Protein AF-A0A9P3ESL1-F1 (afdb_monomer)

Radius of gyration: 18.63 Å; Cα contacts (8 Å, |Δi|>4): 150; chains: 1; bounding box: 38×43×42 Å

Solvent-accessible surface area (backbone atoms only — not comparable to full-atom values): 7510 Å² total; per-residue (Å²): 132,86,75,58,68,70,62,53,50,54,52,52,46,48,36,54,52,18,54,76,68,67,36,62,69,59,30,56,70,66,52,59,99,80,62,79,87,88,74,64,58,72,44,81,75,46,75,49,77,40,75,93,71,40,32,34,41,36,35,32,39,30,44,47,83,47,102,74,47,74,44,71,47,45,38,37,37,40,37,32,38,34,96,88,60,85,46,80,68,44,78,47,77,46,62,48,58,69,56,48,64,65,47,46,60,43,54,53,48,50,32,69,77,71,55,59,84,72,72,77,70,80,75,86,127

Organism: NCBI:txid1517512

InterPro domains:
  IPR032710 NTF2-like domain superfamily [SSF54427] (9-100)

pLDDT: mean 87.3, std 14.0, range [34.78, 97.94]

Mean predicted aligned error: 8.02 Å

Nearest PDB structures (foldseek):
  7f0o-assembly1_A  TM=5.572E-01  e=4.462E-09  Aspergillus novofumigatus
  7f0z-assembly1_A  TM=5.572E-01  e=8.210E-09  Aspergillus novofumigatus
  7f14-assembly1_B  TM=5.225E-01  e=1.928E-08  Diaporthe longicolla
  7f0y-assembly1_B  TM=4.693E-01  e=1.511E-08  Aspergillus novofumigatus
  6u9i-assembly1_A  TM=8.735E-01  e=1.531E-03  Penicillium brevicompactum

Foldseek 3Di:
DDDDPVVVLVLLLQCVVCVVVVPPVSNVVSADPPRDDDDADKDWDDKDDDVVQQKIKTWMWGWDADPLGTGTKIKIWIFHADPVSPGTPDIDIDIPVVVCVVVVVSVVVVCVVPPPPPSPPPPDD

Structure (mmCIF, N/CA/C/O backbone):
data_AF-A0A9P3ESL1-F1
#
_entry.id   AF-A0A9P3ESL1-F1
#
loop_
_atom_site.group_PDB
_atom_site.id
_atom_site.type_symbol
_atom_site.label_atom_id
_atom_site.label_alt_id
_atom_site.label_comp_id
_atom_site.label_asym_id
_atom_site.label_entity_id
_atom_site.label_seq_id
_atom_site.pdbx_PDB_ins_code
_atom_site.Cartn_x
_atom_site.Cartn_y
_atom_site.Cartn_z
_atom_site.occupancy
_atom_site.B_iso_or_equiv
_atom_site.auth_seq_id
_atom_site.auth_comp_id
_atom_site.auth_asym_id
_atom_site.auth_atom_id
_atom_site.pdbx_PDB_model_num
ATOM 1 N N . MET A 1 1 ? -0.935 21.324 -21.905 1.00 67.69 1 MET A N 1
ATOM 2 C CA . MET A 1 1 ? 0.523 21.479 -22.123 1.00 67.69 1 MET A CA 1
ATOM 3 C C . MET A 1 1 ? 1.231 21.020 -20.860 1.00 67.69 1 MET A C 1
ATOM 5 O O . MET A 1 1 ? 0.737 21.369 -19.794 1.00 67.69 1 MET A O 1
ATOM 9 N N . PRO A 1 2 ? 2.316 20.235 -20.942 1.00 82.81 2 PRO A N 1
ATOM 10 C CA . PRO A 1 2 ? 3.076 19.852 -19.754 1.00 82.81 2 PRO A CA 1
ATOM 11 C C . PRO A 1 2 ? 3.676 21.093 -19.078 1.00 82.81 2 PRO A C 1
ATOM 13 O O . PRO A 1 2 ? 4.068 22.044 -19.757 1.00 82.81 2 PRO A O 1
ATOM 16 N N . ALA A 1 3 ? 3.743 21.093 -17.745 1.00 88.94 3 ALA A N 1
ATOM 17 C CA . ALA A 1 3 ? 4.381 22.173 -16.995 1.00 88.94 3 ALA A CA 1
ATOM 18 C C . ALA A 1 3 ? 5.885 22.267 -17.338 1.00 88.94 3 ALA A C 1
ATOM 20 O O . ALA A 1 3 ? 6.493 21.247 -17.674 1.00 88.94 3 ALA A O 1
ATOM 21 N N . PRO A 1 4 ? 6.524 23.443 -17.215 1.00 95.56 4 PRO A N 1
ATOM 22 C CA . PRO A 1 4 ? 7.971 23.575 -17.359 1.00 95.56 4 PRO A CA 1
ATOM 23 C C . PRO A 1 4 ? 8.748 22.592 -16.472 1.00 95.56 4 PRO A C 1
ATOM 25 O O . PRO A 1 4 ? 8.386 22.367 -15.314 1.00 95.56 4 PRO A O 1
ATOM 28 N N . ALA A 1 5 ? 9.858 22.057 -16.989 1.00 90.50 5 ALA A N 1
ATOM 29 C CA . ALA A 1 5 ? 10.696 21.090 -16.276 1.00 90.50 5 ALA A CA 1
ATOM 30 C C . ALA A 1 5 ? 11.114 21.534 -14.852 1.00 90.50 5 ALA A C 1
ATOM 32 O O . ALA A 1 5 ? 11.051 20.701 -13.948 1.00 90.50 5 ALA A O 1
ATOM 33 N N . PRO A 1 6 ? 11.449 22.818 -14.585 1.00 91.50 6 PRO A N 1
ATOM 34 C CA . PRO A 1 6 ? 11.768 23.263 -13.225 1.00 91.50 6 PRO A CA 1
ATOM 35 C C . PRO A 1 6 ? 10.606 23.113 -12.231 1.00 91.50 6 PRO A C 1
ATOM 37 O O . PRO A 1 6 ? 10.827 22.783 -11.068 1.00 91.50 6 PRO A O 1
ATOM 40 N N . ILE A 1 7 ? 9.362 23.301 -12.683 1.00 92.44 7 ILE A N 1
ATOM 41 C CA . ILE A 1 7 ? 8.167 23.172 -11.833 1.00 92.44 7 ILE A CA 1
ATOM 42 C C . ILE A 1 7 ? 7.923 21.700 -11.477 1.00 92.44 7 ILE A C 1
ATOM 44 O O . ILE A 1 7 ? 7.636 21.373 -10.320 1.00 92.44 7 ILE A O 1
ATOM 48 N N . GLN A 1 8 ? 8.089 20.801 -12.452 1.00 88.50 8 GLN A N 1
ATOM 49 C CA . GLN A 1 8 ? 7.991 19.357 -12.223 1.00 88.50 8 GLN A CA 1
ATOM 50 C C . GLN A 1 8 ? 9.093 18.873 -11.268 1.00 88.50 8 GLN A C 1
ATOM 52 O O . GLN A 1 8 ? 8.802 18.162 -10.308 1.00 88.50 8 GLN A O 1
ATOM 57 N N . ALA A 1 9 ? 10.338 19.327 -11.463 1.00 87.31 9 ALA A N 1
ATOM 58 C CA . ALA A 1 9 ? 11.471 18.988 -10.601 1.00 87.31 9 ALA A CA 1
ATOM 59 C C . ALA A 1 9 ? 11.262 19.440 -9.147 1.00 87.31 9 ALA A C 1
ATOM 61 O O . ALA A 1 9 ? 11.506 18.668 -8.221 1.00 87.31 9 ALA A O 1
ATOM 62 N N . ALA A 1 10 ? 10.749 20.657 -8.938 1.00 90.94 10 ALA A N 1
ATOM 63 C CA . ALA A 1 10 ? 10.440 21.157 -7.601 1.00 90.94 10 ALA A CA 1
ATOM 64 C C . ALA A 1 10 ? 9.357 20.314 -6.903 1.00 90.94 10 ALA A C 1
ATOM 66 O O . ALA A 1 10 ? 9.451 20.043 -5.706 1.00 90.94 10 ALA A O 1
ATOM 67 N N . THR A 1 11 ? 8.338 19.873 -7.646 1.00 93.25 11 THR A N 1
ATOM 68 C CA . THR A 1 11 ? 7.267 19.013 -7.116 1.00 93.25 11 THR A CA 1
ATOM 69 C C . THR A 1 11 ? 7.788 17.619 -6.772 1.00 93.25 11 THR A C 1
ATOM 71 O O . THR A 1 11 ? 7.556 17.142 -5.662 1.00 93.25 11 THR A O 1
ATOM 74 N N . LEU A 1 12 ? 8.592 17.021 -7.657 1.00 92.00 12 LEU A N 1
ATOM 75 C CA . LEU A 1 12 ? 9.272 15.748 -7.410 1.00 92.00 12 LEU A CA 1
ATOM 76 C C . LEU A 1 12 ? 10.164 15.811 -6.161 1.00 92.00 12 LEU A C 1
ATOM 78 O O . LEU A 1 12 ? 10.169 14.889 -5.348 1.00 92.00 12 LEU A O 1
ATOM 82 N N . GLN A 1 13 ? 10.897 16.909 -5.969 1.00 89.88 13 GLN A N 1
ATOM 83 C CA . GLN A 1 13 ? 11.751 17.074 -4.797 1.00 89.88 13 GLN A CA 1
ATOM 84 C C . GLN A 1 13 ? 10.937 17.153 -3.498 1.00 89.88 13 GLN A C 1
ATOM 86 O O . GLN A 1 13 ? 11.310 16.503 -2.520 1.00 89.88 13 GLN A O 1
ATOM 91 N N . ARG A 1 14 ? 9.817 17.894 -3.479 1.00 93.69 14 ARG A N 1
ATOM 92 C CA . ARG A 1 14 ? 8.911 17.928 -2.315 1.00 93.69 14 ARG A CA 1
ATOM 93 C C . ARG A 1 14 ? 8.353 16.542 -2.002 1.00 93.69 14 ARG A C 1
ATOM 95 O O . ARG A 1 14 ? 8.410 16.133 -0.846 1.00 93.69 14 ARG A O 1
ATOM 102 N N . PHE A 1 15 ? 7.919 15.804 -3.026 1.00 93.00 15 PHE A N 1
ATOM 103 C CA . PHE A 1 15 ? 7.432 14.429 -2.881 1.00 93.00 15 PHE A CA 1
ATOM 104 C C . PHE A 1 15 ? 8.495 13.533 -2.229 1.00 93.00 15 PHE A C 1
ATOM 106 O O . PHE A 1 15 ? 8.231 12.907 -1.205 1.00 93.00 15 PHE A O 1
ATOM 113 N N . ILE A 1 16 ? 9.722 13.515 -2.769 1.00 88.00 16 ILE A N 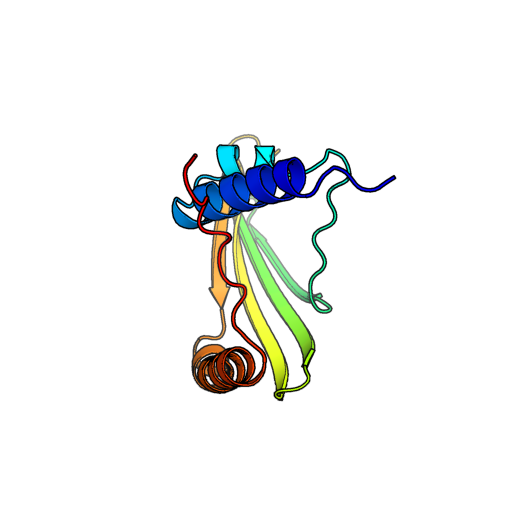1
ATOM 114 C CA . ILE A 1 16 ? 10.813 12.664 -2.262 1.00 88.00 16 ILE A CA 1
ATOM 115 C C . ILE A 1 16 ? 11.185 13.041 -0.823 1.00 88.00 16 ILE A C 1
ATOM 117 O O . ILE A 1 16 ? 11.448 12.159 -0.007 1.00 88.00 16 ILE A O 1
ATOM 121 N N . LEU A 1 17 ? 11.233 14.337 -0.496 1.00 88.38 17 LEU A N 1
ATOM 122 C CA . LEU A 1 17 ? 11.573 14.799 0.852 1.00 88.38 17 LEU A CA 1
ATOM 123 C C . LEU A 1 17 ? 10.496 14.427 1.873 1.00 88.38 17 LEU A C 1
ATOM 125 O O . LEU A 1 17 ? 10.839 13.928 2.944 1.00 88.38 17 LEU A O 1
ATOM 129 N N . ALA A 1 18 ? 9.221 14.632 1.542 1.00 88.00 18 ALA A N 1
ATOM 130 C CA . ALA A 1 18 ? 8.110 14.245 2.405 1.00 88.00 18 ALA A CA 1
ATOM 131 C C . ALA A 1 18 ? 8.087 12.728 2.638 1.00 88.00 18 ALA A C 1
ATOM 133 O O . ALA A 1 18 ? 7.963 12.273 3.778 1.00 88.00 18 ALA A O 1
ATOM 134 N N . TRP A 1 19 ? 8.318 11.953 1.573 1.00 88.31 19 TRP A N 1
ATOM 135 C CA . TRP A 1 19 ? 8.367 10.496 1.638 1.00 88.31 19 TRP A CA 1
ATOM 136 C C . TRP A 1 19 ? 9.537 9.990 2.492 1.00 88.31 19 TRP A C 1
ATOM 138 O O . TRP A 1 19 ? 9.338 9.157 3.370 1.00 88.31 19 TRP A O 1
ATOM 148 N N . LYS A 1 20 ? 10.743 10.558 2.335 1.00 82.62 20 LYS A N 1
ATOM 149 C CA . LYS A 1 20 ? 11.913 10.218 3.170 1.00 82.62 20 LYS A CA 1
ATOM 150 C C . LYS A 1 20 ? 11.697 10.494 4.659 1.00 82.62 20 LYS A C 1
ATOM 152 O O . LYS A 1 20 ? 12.256 9.782 5.488 1.00 82.62 20 LYS A O 1
ATOM 157 N N . LYS A 1 21 ? 10.923 11.527 4.999 1.00 89.94 21 LYS A N 1
ATOM 158 C CA . LYS A 1 21 ? 10.567 11.859 6.387 1.00 89.94 21 LYS A CA 1
ATOM 159 C C . LYS A 1 21 ? 9.418 11.008 6.935 1.00 89.94 21 LYS A C 1
ATOM 161 O O . LYS A 1 21 ? 9.118 11.136 8.117 1.00 89.94 21 LYS A O 1
ATOM 166 N N . TRP A 1 22 ? 8.746 10.218 6.091 1.00 84.06 22 TRP A N 1
ATOM 167 C CA . TRP A 1 22 ? 7.459 9.594 6.411 1.00 84.06 22 TRP A CA 1
ATOM 168 C C . TRP A 1 22 ? 6.406 10.604 6.912 1.00 84.06 22 TRP A C 1
ATOM 170 O O . TRP A 1 22 ? 5.558 10.283 7.742 1.00 84.06 22 TRP A O 1
ATOM 180 N N . ASN A 1 23 ? 6.438 11.844 6.406 1.00 90.44 23 ASN A N 1
ATOM 181 C CA . ASN A 1 23 ? 5.448 12.862 6.761 1.00 90.44 23 ASN A CA 1
ATOM 182 C C . ASN A 1 23 ? 4.239 12.759 5.822 1.00 90.44 23 ASN A C 1
ATOM 184 O O . ASN A 1 23 ? 4.272 13.266 4.700 1.00 90.44 23 ASN A O 1
ATOM 188 N N . ALA A 1 24 ? 3.171 12.113 6.295 1.00 87.50 24 ALA A N 1
ATOM 189 C CA . ALA A 1 24 ? 1.960 11.884 5.510 1.00 87.50 24 ALA A CA 1
ATOM 190 C C . ALA A 1 24 ? 1.321 13.186 4.995 1.00 87.50 24 ALA A C 1
ATOM 192 O O . ALA A 1 24 ? 0.953 13.253 3.828 1.00 87.50 24 ALA A O 1
ATOM 193 N N . GLN A 1 25 ? 1.239 14.237 5.818 1.00 90.31 25 GLN A N 1
ATOM 194 C CA . GLN A 1 25 ? 0.596 15.497 5.426 1.00 90.31 25 GLN A CA 1
ATOM 195 C C . GLN A 1 25 ? 1.381 16.220 4.324 1.00 90.31 25 GLN A C 1
ATOM 197 O O . GLN A 1 25 ? 0.797 16.666 3.337 1.00 90.31 25 GLN A O 1
ATOM 202 N N . GLU A 1 26 ? 2.708 16.314 4.469 1.00 91.31 26 GLU A N 1
ATOM 203 C CA . GLU A 1 26 ? 3.574 16.888 3.429 1.00 91.31 26 GLU A CA 1
ATOM 204 C C . GLU A 1 26 ? 3.499 16.059 2.141 1.00 91.31 26 GLU A C 1
ATOM 206 O O . GLU A 1 26 ? 3.492 16.623 1.049 1.00 91.31 26 GLU A O 1
ATOM 211 N N . TRP A 1 27 ? 3.407 14.732 2.250 1.00 91.19 27 TRP A N 1
ATOM 212 C CA . TRP A 1 27 ? 3.381 13.842 1.093 1.00 91.19 27 TRP A CA 1
ATOM 213 C C . TRP A 1 27 ? 2.058 13.941 0.329 1.00 91.19 27 TRP A C 1
ATOM 215 O O . TRP A 1 27 ? 2.074 14.217 -0.870 1.00 91.19 27 TRP A O 1
ATOM 225 N N . ILE A 1 28 ? 0.925 13.850 1.031 1.00 92.31 28 ILE A N 1
ATOM 226 C CA . ILE A 1 28 ? -0.421 14.009 0.459 1.00 92.31 28 ILE A CA 1
ATOM 227 C C . ILE A 1 28 ? -0.582 15.392 -0.186 1.00 92.31 28 ILE A C 1
ATOM 229 O O . ILE A 1 28 ? -1.213 15.504 -1.228 1.00 92.31 28 ILE A O 1
ATOM 233 N N . SER A 1 29 ? 0.059 16.441 0.346 1.00 93.94 29 SER A N 1
ATOM 234 C CA . SER A 1 29 ? 0.017 17.779 -0.272 1.00 93.94 29 SER A CA 1
ATOM 235 C C . SER A 1 29 ? 0.659 17.864 -1.666 1.00 93.94 29 SER A C 1
ATOM 237 O O . SER A 1 29 ? 0.510 18.873 -2.355 1.00 93.94 29 SER A O 1
ATOM 239 N N . THR A 1 30 ? 1.409 16.837 -2.082 1.00 93.25 30 THR A N 1
ATOM 240 C CA . THR A 1 30 ? 1.990 16.755 -3.431 1.00 93.25 30 THR A CA 1
ATOM 241 C C . THR A 1 30 ? 1.077 16.069 -4.441 1.00 93.25 30 THR A C 1
ATOM 243 O O . THR A 1 30 ? 1.402 16.054 -5.629 1.00 93.25 30 THR A O 1
ATOM 246 N N . PHE A 1 31 ? -0.041 15.506 -3.982 1.00 94.81 31 PHE A N 1
ATOM 247 C CA . PHE A 1 31 ? -1.016 14.821 -4.818 1.00 94.81 31 PHE A CA 1
ATOM 248 C C . PHE A 1 31 ? -2.035 15.824 -5.349 1.00 94.81 31 PHE A C 1
ATOM 250 O O . PHE A 1 31 ? -2.347 16.818 -4.694 1.00 94.81 31 PHE A O 1
ATOM 257 N N . SER A 1 32 ? -2.525 15.578 -6.559 1.00 93.94 32 SER A N 1
ATOM 258 C CA . SER A 1 32 ? -3.692 16.283 -7.071 1.00 93.94 32 SER A CA 1
ATOM 259 C C . SER A 1 32 ? -4.966 15.756 -6.408 1.00 93.94 32 SER A C 1
ATOM 261 O O . SER A 1 32 ? -4.977 14.665 -5.835 1.00 93.94 32 SER A O 1
ATOM 263 N N . ASP A 1 33 ? -6.055 16.519 -6.512 1.00 92.50 33 ASP A N 1
ATOM 264 C CA . ASP A 1 33 ? -7.366 16.098 -6.001 1.00 92.50 33 ASP A CA 1
ATOM 265 C C . ASP A 1 33 ? -7.883 14.821 -6.696 1.00 92.50 33 ASP A C 1
ATOM 267 O O . ASP A 1 33 ? -8.659 14.065 -6.118 1.00 92.50 33 ASP A O 1
ATOM 271 N N . ASP A 1 34 ? -7.429 14.568 -7.927 1.00 93.12 34 ASP A N 1
ATOM 272 C CA . ASP A 1 34 ? -7.729 13.403 -8.766 1.00 93.12 34 ASP A CA 1
ATOM 273 C C . ASP A 1 34 ? -6.571 12.390 -8.825 1.00 93.12 34 ASP A C 1
ATOM 275 O O . ASP A 1 34 ? -6.448 11.629 -9.782 1.00 93.12 34 ASP A O 1
ATOM 279 N N . PHE A 1 35 ? -5.686 12.395 -7.825 1.00 92.81 35 PHE A N 1
ATOM 280 C CA . PHE A 1 35 ? -4.532 11.504 -7.793 1.00 92.81 35 PHE A CA 1
ATOM 281 C C . PHE A 1 35 ? -4.929 10.025 -7.888 1.00 92.81 35 PHE A C 1
ATOM 283 O O . PHE A 1 35 ? -5.713 9.510 -7.089 1.00 92.81 35 PHE A O 1
ATOM 290 N N . GLU A 1 36 ? -4.294 9.319 -8.821 1.00 90.50 36 GLU A N 1
ATOM 291 C CA . GLU A 1 36 ? -4.426 7.876 -8.984 1.00 90.50 36 GLU A CA 1
ATOM 292 C C . GLU A 1 36 ? -3.153 7.166 -8.514 1.00 90.50 36 GLU A C 1
ATOM 294 O O . GLU A 1 36 ? -2.065 7.345 -9.070 1.00 90.50 36 GLU A O 1
ATOM 299 N N . GLN A 1 37 ? -3.291 6.298 -7.510 1.00 85.88 37 GLN A N 1
ATOM 300 C CA . GLN A 1 37 ? -2.245 5.346 -7.155 1.00 85.88 37 GLN A CA 1
ATOM 301 C C . GLN A 1 37 ? -2.458 4.042 -7.922 1.00 85.88 37 GLN A C 1
ATOM 303 O O . GLN A 1 37 ? -3.357 3.261 -7.612 1.00 85.88 37 GLN A O 1
ATOM 308 N N . VAL A 1 38 ? -1.591 3.771 -8.894 1.00 83.31 38 VAL A N 1
ATOM 309 C CA . VAL A 1 38 ? -1.614 2.508 -9.639 1.00 83.31 38 VAL A CA 1
ATOM 310 C C . VAL A 1 38 ? -0.781 1.462 -8.902 1.00 83.31 38 VAL A C 1
ATOM 312 O O . VAL A 1 38 ? 0.413 1.651 -8.667 1.00 83.31 38 VAL A O 1
ATOM 315 N N . THR A 1 39 ? -1.409 0.342 -8.549 1.00 83.94 39 THR A N 1
ATOM 316 C CA . THR A 1 39 ? -0.763 -0.821 -7.927 1.00 83.94 39 THR A CA 1
ATOM 317 C C . THR A 1 39 ? -0.941 -2.065 -8.796 1.00 83.94 39 THR A C 1
ATOM 319 O O . THR A 1 39 ? -1.773 -2.099 -9.704 1.00 83.94 39 THR A O 1
ATOM 322 N N . LEU A 1 40 ? -0.133 -3.100 -8.549 1.00 87.94 40 LEU A N 1
ATOM 323 C CA . LEU A 1 40 ? -0.349 -4.401 -9.182 1.00 87.94 40 LEU A CA 1
ATOM 324 C C . LEU A 1 40 ? -1.648 -5.038 -8.659 1.00 87.94 40 LEU A C 1
ATOM 326 O O . LEU A 1 40 ? -1.960 -4.854 -7.477 1.00 87.94 40 LEU A O 1
ATOM 330 N N . PRO A 1 41 ? -2.378 -5.808 -9.495 1.00 92.00 41 PRO A N 1
ATOM 331 C CA . PRO A 1 41 ? -3.666 -6.402 -9.146 1.00 92.00 41 PRO A CA 1
ATOM 332 C C . PRO A 1 41 ? -3.712 -6.982 -7.730 1.00 92.00 41 PRO A C 1
ATOM 334 O O . PRO A 1 41 ? -2.977 -7.917 -7.407 1.00 92.00 41 PRO A O 1
ATOM 337 N N . LEU A 1 42 ? -4.588 -6.425 -6.893 1.00 91.00 42 LEU A N 1
ATOM 338 C CA . LEU A 1 42 ? -4.793 -6.830 -5.506 1.00 91.00 42 LEU A CA 1
ATOM 339 C C . LEU A 1 42 ? -6.048 -7.700 -5.395 1.00 91.00 42 LEU A C 1
ATOM 341 O O . LEU A 1 42 ? -7.116 -7.342 -5.884 1.00 91.00 42 LEU A O 1
ATOM 345 N N . THR A 1 43 ? -5.931 -8.836 -4.717 1.00 93.88 43 THR A N 1
ATOM 346 C CA . THR A 1 43 ? -7.054 -9.711 -4.371 1.00 93.88 43 THR A CA 1
ATOM 347 C C . THR A 1 43 ? -7.198 -9.774 -2.857 1.00 93.88 43 THR A C 1
ATOM 349 O O . THR A 1 43 ? -6.316 -10.298 -2.175 1.00 93.88 43 THR A O 1
ATOM 352 N N . ILE A 1 44 ? -8.326 -9.292 -2.330 1.00 95.00 44 ILE A N 1
ATOM 353 C CA . ILE A 1 44 ? -8.692 -9.495 -0.924 1.00 95.00 44 ILE A CA 1
ATOM 354 C C . ILE A 1 44 ? -9.161 -10.939 -0.752 1.00 95.00 44 ILE A C 1
ATOM 356 O O . ILE A 1 44 ? -10.043 -11.406 -1.472 1.00 95.00 44 ILE A O 1
ATOM 360 N N . ARG A 1 45 ? -8.549 -11.662 0.183 1.00 94.88 45 ARG A N 1
ATOM 361 C CA . ARG A 1 45 ? -8.829 -13.079 0.439 1.00 94.88 45 ARG A CA 1
ATOM 362 C C . ARG A 1 45 ? -9.735 -13.258 1.645 1.00 94.88 45 ARG A C 1
ATOM 364 O O . ARG A 1 45 ? -10.751 -13.939 1.544 1.00 94.88 45 ARG A O 1
ATOM 371 N N . HIS A 1 46 ? -9.378 -12.632 2.763 1.00 94.94 46 HIS A N 1
ATOM 372 C CA . HIS A 1 46 ? -10.147 -12.708 4.001 1.00 94.94 46 HIS A CA 1
ATOM 373 C C . HIS A 1 46 ? -10.228 -11.343 4.672 1.00 94.94 46 HIS A C 1
ATOM 375 O O . HIS A 1 46 ? -9.267 -10.577 4.656 1.00 94.94 46 HIS A O 1
ATOM 381 N N . VAL A 1 47 ? -11.377 -11.076 5.287 1.00 97.06 47 VAL A N 1
ATOM 382 C CA . VAL A 1 47 ? -11.601 -9.920 6.151 1.00 97.06 47 VAL A CA 1
ATOM 383 C C . VAL A 1 47 ? -12.240 -10.428 7.434 1.00 97.06 47 VAL A C 1
ATOM 385 O O . VAL A 1 47 ? -13.265 -11.106 7.392 1.00 97.06 47 VAL A O 1
ATOM 388 N N . ILE A 1 48 ? -11.627 -10.104 8.565 1.00 97.44 48 ILE A N 1
ATOM 389 C CA . ILE A 1 48 ? -12.173 -10.340 9.897 1.00 97.44 48 ILE A CA 1
ATOM 390 C C . ILE A 1 48 ? -12.438 -8.968 10.498 1.00 97.44 48 ILE A C 1
ATOM 392 O O . ILE A 1 48 ? -11.507 -8.195 10.698 1.00 97.44 48 ILE A O 1
ATOM 396 N N . HIS A 1 49 ? -13.701 -8.658 10.768 1.00 97.88 49 HIS A N 1
ATOM 397 C CA . HIS A 1 49 ? -14.094 -7.430 11.448 1.00 97.88 49 HIS A CA 1
ATOM 398 C C . HIS A 1 49 ? -14.378 -7.744 12.919 1.00 97.88 49 HIS A C 1
ATOM 400 O O . HIS A 1 49 ? -15.207 -8.603 13.216 1.00 97.88 49 HIS A O 1
ATOM 406 N N .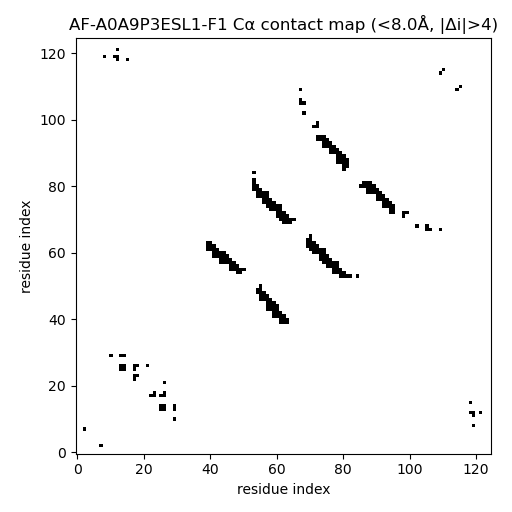 ASP A 1 50 ? -13.691 -7.044 13.818 1.00 96.94 50 ASP A N 1
ATOM 407 C CA . ASP A 1 50 ? -13.906 -7.069 15.262 1.00 96.94 50 ASP A CA 1
ATOM 408 C C . ASP A 1 50 ? -14.502 -5.720 15.708 1.00 96.94 50 ASP A C 1
ATOM 410 O O . ASP A 1 50 ? -13.782 -4.834 16.193 1.00 96.94 50 ASP A O 1
ATOM 414 N N . PRO A 1 51 ? -15.820 -5.527 15.510 1.00 95.38 51 PRO A N 1
ATOM 415 C CA . PRO A 1 51 ? -16.477 -4.262 15.823 1.00 95.38 51 PRO A CA 1
ATOM 416 C C . PRO A 1 51 ? -16.435 -3.940 17.319 1.00 95.38 51 PRO A C 1
ATOM 418 O O . PRO A 1 51 ? -16.449 -2.772 17.685 1.00 95.38 51 PRO A O 1
ATOM 421 N N . GLY A 1 52 ? -16.349 -4.952 18.192 1.00 96.06 52 GLY A N 1
ATOM 422 C CA . GLY A 1 52 ? -16.280 -4.743 19.640 1.00 96.06 52 GLY A CA 1
ATOM 423 C C . GLY A 1 52 ? -14.991 -4.055 20.095 1.00 96.06 52 GLY A C 1
ATOM 424 O O . GLY A 1 52 ? -14.965 -3.472 21.175 1.00 96.06 52 GLY A O 1
ATOM 425 N N . ASN A 1 53 ? -13.942 -4.095 19.270 1.00 96.75 53 ASN A N 1
ATOM 426 C CA . ASN A 1 53 ? -12.638 -3.504 19.565 1.00 96.75 53 ASN A CA 1
ATOM 427 C C . ASN A 1 53 ? -12.208 -2.442 18.541 1.00 96.75 53 ASN A C 1
ATOM 429 O O . ASN A 1 53 ? -11.030 -2.076 18.519 1.00 96.75 53 ASN A O 1
ATOM 433 N N . ASN A 1 54 ? -13.120 -1.957 17.688 1.00 97.25 54 ASN A N 1
ATOM 434 C CA . ASN A 1 54 ? -12.823 -1.007 16.607 1.00 97.25 54 ASN A CA 1
ATOM 435 C C . ASN A 1 54 ? -11.639 -1.457 15.734 1.00 97.25 54 ASN A C 1
ATOM 437 O O . ASN A 1 54 ? -10.747 -0.665 15.403 1.00 97.25 54 ASN A O 1
ATOM 441 N N . LYS A 1 55 ? -11.606 -2.743 15.363 1.00 97.81 55 LYS A N 1
ATOM 442 C CA . LYS A 1 55 ? -10.491 -3.336 14.616 1.00 97.81 55 LYS A CA 1
ATOM 443 C C . LYS A 1 55 ? -10.948 -4.220 13.469 1.00 97.81 55 LYS A C 1
ATOM 445 O O . LYS A 1 55 ? -12.026 -4.802 13.493 1.00 97.81 55 LYS A O 1
ATOM 450 N N . ALA A 1 56 ? -10.083 -4.374 12.477 1.00 97.94 56 ALA A N 1
ATOM 451 C CA . ALA A 1 56 ? -10.223 -5.396 11.451 1.00 97.94 56 ALA A CA 1
ATOM 452 C C . ALA A 1 56 ? -8.861 -5.990 11.080 1.00 97.94 56 ALA A C 1
ATOM 454 O O . ALA A 1 56 ? -7.828 -5.336 11.213 1.00 97.94 56 ALA A O 1
ATOM 455 N N . ALA A 1 57 ? -8.867 -7.224 10.589 1.00 97.62 57 ALA A N 1
ATOM 456 C CA . ALA A 1 57 ? -7.729 -7.858 9.943 1.00 97.62 57 ALA A CA 1
ATOM 457 C C . ALA A 1 57 ? -8.097 -8.195 8.497 1.00 97.62 57 ALA A C 1
ATOM 459 O O . ALA A 1 57 ? -9.182 -8.712 8.225 1.00 97.62 57 ALA A O 1
ATOM 460 N N . ILE A 1 58 ? -7.194 -7.901 7.569 1.00 97.62 58 ILE A N 1
ATOM 461 C CA . ILE A 1 58 ? -7.373 -8.112 6.135 1.00 97.62 58 ILE A CA 1
ATOM 462 C C . ILE A 1 58 ? -6.195 -8.942 5.644 1.00 97.62 58 ILE A C 1
ATOM 464 O O . ILE A 1 58 ? -5.050 -8.534 5.801 1.00 97.62 58 ILE A O 1
ATOM 468 N N . TYR A 1 59 ? -6.477 -10.081 5.020 1.00 96.00 59 TYR A N 1
ATOM 469 C CA . TYR A 1 59 ? -5.492 -10.851 4.268 1.00 96.00 59 TYR A CA 1
ATOM 470 C C . TYR A 1 59 ? -5.703 -10.612 2.776 1.00 96.00 59 TYR A C 1
ATOM 472 O O . TYR A 1 59 ? -6.815 -10.785 2.258 1.00 96.00 59 TYR A O 1
ATOM 480 N N . ALA A 1 60 ? -4.638 -10.222 2.082 1.00 95.69 60 ALA A N 1
ATOM 481 C CA . ALA A 1 60 ? -4.665 -9.916 0.661 1.00 95.69 60 ALA A CA 1
ATOM 482 C C . ALA A 1 60 ? -3.410 -10.428 -0.051 1.00 95.69 60 ALA A C 1
ATOM 484 O O . ALA A 1 60 ? -2.363 -10.641 0.554 1.00 95.69 60 ALA A O 1
ATOM 485 N N . VAL A 1 61 ? -3.524 -10.604 -1.366 1.00 95.06 61 VAL A N 1
ATOM 486 C CA . VAL A 1 61 ? -2.414 -11.001 -2.237 1.00 95.06 61 VAL A CA 1
ATOM 487 C C . VAL A 1 61 ? -2.370 -10.059 -3.430 1.00 95.06 61 VAL A C 1
ATOM 489 O O . VAL A 1 61 ? -3.400 -9.846 -4.072 1.00 95.06 61 VAL A O 1
ATOM 492 N N . SER A 1 62 ? -1.196 -9.520 -3.750 1.00 93.69 62 SER A N 1
ATOM 493 C CA . SER A 1 62 ? -0.959 -8.760 -4.980 1.00 93.69 62 SER A CA 1
ATOM 494 C C . SER A 1 62 ? -0.124 -9.585 -5.949 1.00 93.69 62 SER A C 1
ATOM 496 O O . SER A 1 62 ? 0.893 -10.158 -5.554 1.00 93.69 62 SER A O 1
ATOM 498 N N . LYS A 1 63 ? -0.550 -9.654 -7.215 1.00 93.88 63 LYS A N 1
ATOM 499 C CA . LYS A 1 63 ? 0.135 -10.428 -8.259 1.00 93.88 63 LYS A CA 1
ATOM 500 C C . LYS A 1 63 ? 0.389 -9.608 -9.513 1.00 93.88 63 LYS A C 1
ATOM 502 O O . LYS A 1 63 ? -0.440 -8.791 -9.897 1.00 93.88 63 LYS A O 1
ATOM 507 N N . GLY A 1 64 ? 1.500 -9.879 -10.186 1.00 91.50 64 GLY A N 1
ATOM 508 C CA . GLY A 1 64 ? 1.821 -9.292 -11.483 1.00 91.50 64 GLY A CA 1
ATOM 509 C C . GLY A 1 64 ? 3.084 -9.884 -12.096 1.00 91.50 64 GLY A C 1
ATOM 510 O O . GLY A 1 64 ? 3.800 -10.640 -11.448 1.00 91.50 64 GLY A O 1
ATOM 511 N N . ASN A 1 65 ? 3.371 -9.520 -13.340 1.00 92.19 65 ASN A N 1
ATOM 512 C CA . ASN A 1 65 ? 4.598 -9.913 -14.027 1.00 92.19 65 ASN A CA 1
ATOM 513 C C . ASN A 1 65 ? 5.484 -8.679 -14.195 1.00 92.19 65 ASN A C 1
ATOM 515 O O . ASN A 1 65 ? 5.023 -7.650 -14.693 1.00 92.19 65 ASN A O 1
ATOM 519 N N . LEU A 1 66 ? 6.748 -8.777 -13.786 1.00 88.19 66 LEU A N 1
ATOM 520 C CA . LEU A 1 66 ? 7.740 -7.719 -13.958 1.00 88.19 66 LEU A CA 1
ATOM 521 C C . LEU A 1 66 ? 8.876 -8.224 -14.857 1.00 88.19 66 LEU A C 1
ATOM 523 O O . LEU A 1 66 ? 9.154 -9.425 -14.872 1.00 88.19 66 LEU A O 1
ATOM 527 N N . PRO A 1 67 ? 9.589 -7.334 -15.574 1.00 85.50 67 PRO A N 1
ATOM 528 C CA . PRO A 1 67 ? 10.712 -7.730 -16.430 1.00 85.50 67 PRO A CA 1
ATOM 529 C C . PRO A 1 67 ? 11.820 -8.528 -15.716 1.00 85.50 67 PRO A C 1
ATOM 531 O O . PRO A 1 67 ? 12.583 -9.230 -16.372 1.00 85.50 67 PRO A O 1
ATOM 534 N N . TRP A 1 68 ? 11.913 -8.429 -14.385 1.00 82.12 68 TRP A N 1
ATOM 535 C CA . TRP A 1 68 ? 12.918 -9.098 -13.546 1.00 82.12 68 TRP A CA 1
ATOM 536 C C . TRP A 1 68 ? 12.352 -10.217 -12.652 1.00 82.12 68 TRP A C 1
ATOM 538 O O . TRP A 1 68 ? 13.054 -10.708 -11.764 1.00 82.12 68 TRP A O 1
ATOM 548 N N . GLY A 1 69 ? 11.100 -10.631 -12.869 1.00 85.25 69 GLY A N 1
ATOM 549 C CA . GLY A 1 69 ? 10.474 -11.752 -12.166 1.00 85.25 69 GLY A CA 1
ATOM 550 C C . GLY A 1 69 ? 9.010 -11.510 -11.807 1.00 85.25 69 GLY A C 1
ATOM 551 O O . GLY A 1 69 ? 8.501 -10.395 -11.891 1.00 85.25 69 GLY A O 1
ATOM 552 N N . ASP A 1 70 ? 8.328 -12.570 -11.388 1.00 90.00 70 ASP A N 1
ATOM 553 C CA . ASP A 1 70 ? 6.932 -12.472 -10.972 1.00 90.00 70 ASP A CA 1
ATOM 554 C C . ASP A 1 70 ? 6.805 -11.766 -9.618 1.00 90.00 70 ASP A C 1
ATOM 556 O O . ASP A 1 70 ? 7.536 -12.037 -8.662 1.00 90.00 70 ASP A O 1
ATOM 560 N N . TRP A 1 71 ? 5.835 -10.860 -9.540 1.00 91.00 71 TRP A N 1
ATOM 561 C CA . TRP A 1 71 ? 5.367 -10.270 -8.300 1.00 91.00 71 TRP A CA 1
ATOM 562 C C . TRP A 1 71 ? 4.271 -11.151 -7.708 1.00 91.00 71 TRP A C 1
ATOM 564 O O . TRP A 1 71 ? 3.252 -11.402 -8.356 1.00 91.00 71 TRP A O 1
ATOM 574 N N . ASN A 1 72 ? 4.466 -11.605 -6.473 1.00 92.81 72 ASN A N 1
ATOM 575 C CA . ASN A 1 72 ? 3.470 -12.353 -5.718 1.00 92.81 72 ASN A CA 1
ATOM 576 C C . ASN A 1 72 ? 3.655 -12.059 -4.228 1.00 92.81 72 ASN A C 1
ATOM 578 O O . ASN A 1 72 ? 4.268 -12.847 -3.513 1.00 92.81 72 ASN A O 1
ATOM 582 N N . LEU A 1 73 ? 3.171 -10.898 -3.788 1.00 92.88 73 LEU A N 1
ATOM 583 C CA . LEU A 1 73 ? 3.313 -10.470 -2.402 1.00 92.88 73 LEU A CA 1
ATOM 584 C C . LEU A 1 73 ? 2.030 -10.753 -1.621 1.00 92.88 73 LEU A C 1
ATOM 586 O O . LEU A 1 73 ? 0.932 -10.392 -2.051 1.00 92.88 73 LEU A O 1
ATOM 590 N N . GLU A 1 74 ? 2.184 -11.374 -0.457 1.00 92.56 74 GLU A N 1
ATOM 591 C CA . GLU A 1 74 ? 1.120 -11.536 0.528 1.00 92.56 74 GLU A CA 1
ATOM 592 C C . GLU A 1 74 ? 1.188 -10.424 1.579 1.00 92.56 74 GLU A C 1
ATOM 594 O O . GLU A 1 74 ? 2.270 -10.015 2.010 1.00 92.56 74 GLU A O 1
ATOM 599 N N . TYR A 1 75 ? 0.012 -9.947 1.985 1.00 91.00 75 TYR A N 1
ATOM 600 C CA . TYR A 1 75 ? -0.182 -8.855 2.931 1.00 91.00 75 TYR A CA 1
ATOM 601 C C . TYR A 1 75 ? -1.150 -9.310 4.014 1.00 91.00 75 TYR A C 1
ATOM 603 O O . TYR A 1 75 ? -2.214 -9.858 3.716 1.00 91.00 75 TYR A O 1
ATOM 611 N N . SER A 1 76 ? -0.826 -9.008 5.265 1.00 93.94 76 SER A N 1
ATOM 612 C CA . SER A 1 76 ? -1.813 -8.927 6.338 1.00 93.94 76 SER A CA 1
ATOM 613 C C . SER A 1 76 ? -1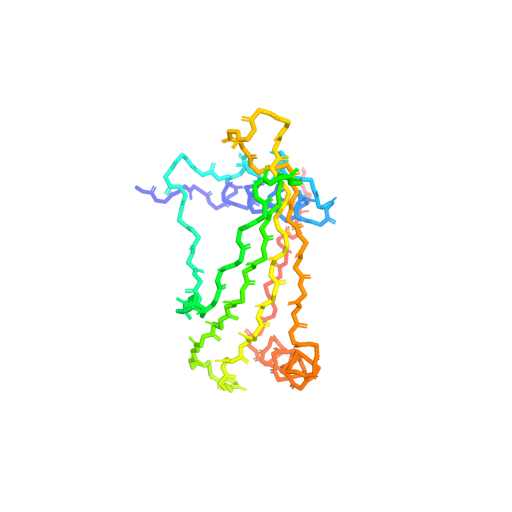.842 -7.501 6.864 1.00 93.94 76 SER A C 1
ATOM 615 O O . SER A 1 76 ? -0.832 -7.014 7.364 1.00 93.94 76 SER A O 1
ATOM 617 N N . ALA A 1 77 ? -2.983 -6.830 6.742 1.00 95.06 77 ALA A N 1
ATOM 618 C CA . ALA A 1 77 ? -3.191 -5.487 7.264 1.00 95.06 77 ALA A CA 1
ATOM 619 C C . ALA A 1 77 ? -4.112 -5.539 8.484 1.00 95.06 77 ALA A C 1
ATOM 621 O O . ALA A 1 77 ? -5.222 -6.071 8.415 1.00 95.06 77 ALA A O 1
ATOM 622 N N . PHE A 1 78 ? -3.665 -4.963 9.595 1.00 96.75 78 PHE A N 1
ATOM 623 C CA . PHE A 1 78 ? -4.479 -4.744 10.783 1.00 96.75 78 PHE A CA 1
ATOM 624 C C . PHE A 1 78 ? -4.908 -3.284 10.817 1.00 96.75 78 PHE A C 1
ATOM 626 O O . PHE A 1 78 ? -4.081 -2.374 10.835 1.00 96.75 78 PHE A O 1
ATOM 633 N N . VAL A 1 79 ? -6.215 -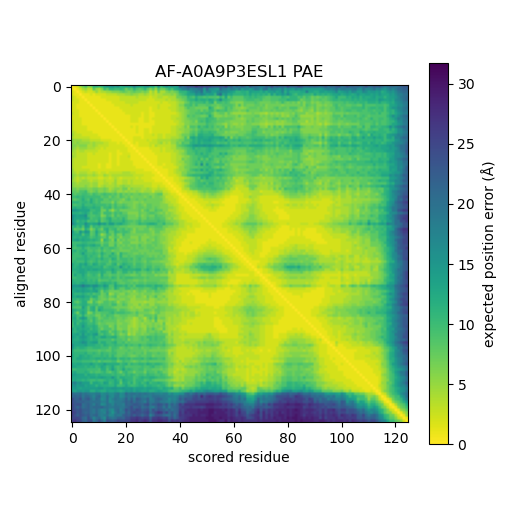3.068 10.816 1.00 97.81 79 VAL A N 1
ATOM 634 C CA . VAL A 1 79 ? -6.841 -1.751 10.801 1.00 97.81 79 VAL A CA 1
ATOM 635 C C . VAL A 1 79 ? -7.376 -1.464 12.195 1.00 97.81 79 VAL A C 1
ATOM 637 O O . VAL A 1 79 ? -8.028 -2.312 12.799 1.00 97.81 79 VAL A O 1
ATOM 640 N N . THR A 1 80 ? -7.099 -0.271 12.712 1.00 97.94 80 THR A N 1
ATOM 641 C CA . THR A 1 80 ? -7.774 0.285 13.890 1.00 97.94 80 THR A CA 1
ATOM 642 C C . THR A 1 80 ? -8.561 1.507 13.446 1.00 97.94 80 THR A C 1
ATOM 644 O O . THR A 1 80 ? -8.001 2.393 12.796 1.00 97.94 80 THR A O 1
ATOM 647 N N . PHE A 1 81 ? -9.846 1.549 13.780 1.00 97.69 81 PHE A N 1
ATOM 648 C CA . PHE A 1 81 ? -10.720 2.682 13.488 1.00 97.69 81 PHE A CA 1
ATOM 649 C C . PHE A 1 81 ? -10.608 3.768 14.568 1.00 97.69 81 PHE A C 1
ATOM 651 O O . PHE A 1 81 ? -10.071 3.534 15.654 1.00 97.69 81 PHE A O 1
ATOM 658 N N . THR A 1 82 ? -11.086 4.971 14.260 1.00 97.31 82 THR A N 1
ATOM 659 C CA . THR A 1 82 ? -11.323 6.033 15.247 1.00 97.31 82 THR A CA 1
ATOM 660 C C . THR A 1 82 ? -12.364 5.590 16.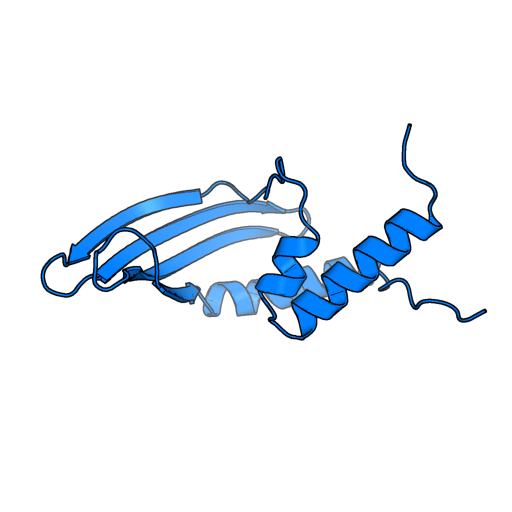280 1.00 97.31 82 THR A C 1
ATOM 662 O O . THR A 1 82 ? -13.069 4.605 16.076 1.00 97.31 82 THR A O 1
ATOM 665 N N . GLU A 1 83 ? -12.447 6.285 17.419 1.00 96.06 83 GLU A N 1
ATOM 666 C CA . GLU A 1 83 ? -13.384 5.938 18.503 1.00 96.06 83 GLU A CA 1
ATOM 667 C C . GLU A 1 83 ? -14.846 5.898 18.026 1.00 96.06 83 GLU A C 1
ATOM 669 O O . GLU A 1 83 ? -15.584 4.989 18.397 1.00 96.06 83 GLU A O 1
ATOM 674 N N . ASP A 1 84 ? -15.222 6.827 17.142 1.00 96.56 84 ASP A N 1
ATOM 675 C CA . ASP A 1 84 ? -16.531 6.892 16.475 1.00 96.56 84 ASP A CA 1
ATOM 676 C C . ASP A 1 84 ? -16.714 5.873 15.331 1.00 96.56 84 ASP A C 1
ATOM 678 O O . ASP A 1 84 ? -17.824 5.700 14.830 1.00 96.56 84 ASP A O 1
ATOM 682 N N . GLY A 1 85 ? -15.647 5.185 14.914 1.00 93.75 85 GLY A N 1
ATOM 683 C CA . GLY A 1 85 ? -15.660 4.205 13.830 1.00 93.75 85 GLY A CA 1
ATOM 684 C C . GLY A 1 85 ? -15.738 4.785 12.412 1.00 93.75 85 GLY A C 1
ATOM 685 O O . GLY A 1 85 ? -15.762 4.010 11.457 1.00 93.75 85 GLY A O 1
ATOM 686 N N . GLU A 1 86 ? -15.758 6.111 12.228 1.00 94.62 86 GLU A N 1
ATOM 687 C CA . GLU A 1 86 ? -15.972 6.725 10.905 1.00 94.62 86 GLU A CA 1
ATOM 688 C C . GLU A 1 86 ? -14.723 6.714 10.014 1.00 94.62 86 GLU A C 1
ATOM 690 O O . GLU A 1 86 ? -14.821 6.810 8.787 1.00 94.62 86 GLU A O 1
ATOM 695 N N . LYS A 1 87 ? -13.531 6.628 10.615 1.00 94.44 87 LYS A N 1
ATOM 696 C CA . LYS A 1 87 ? -12.249 6.713 9.906 1.00 94.44 87 LYS A CA 1
ATOM 697 C C . LYS A 1 87 ? -11.285 5.632 10.365 1.00 94.44 87 LYS A C 1
ATOM 699 O O . LYS A 1 87 ? -11.374 5.096 11.464 1.00 94.44 87 LYS A O 1
ATOM 704 N N . VAL A 1 88 ? -10.298 5.342 9.524 1.00 95.44 88 VAL A N 1
ATOM 705 C CA . VAL A 1 88 ? -9.149 4.521 9.911 1.00 95.44 88 VAL A CA 1
ATOM 706 C C . VAL A 1 88 ? -8.152 5.395 10.669 1.00 95.44 88 VAL A C 1
ATOM 708 O O . VAL A 1 88 ? -7.647 6.375 10.129 1.00 95.44 88 VAL A O 1
ATOM 711 N N . ALA A 1 89 ? -7.863 5.035 11.918 1.00 94.62 89 ALA A N 1
ATOM 712 C CA . ALA A 1 89 ? -6.886 5.718 12.763 1.00 94.62 89 ALA A CA 1
ATOM 713 C C . ALA A 1 89 ? -5.467 5.156 12.592 1.00 94.62 89 ALA A C 1
ATOM 715 O O . ALA A 1 89 ? -4.485 5.879 12.761 1.00 94.62 89 ALA A O 1
ATOM 716 N N . LYS A 1 90 ? -5.344 3.859 12.279 1.00 94.44 90 LYS A N 1
ATOM 717 C CA . LYS A 1 90 ? -4.055 3.174 12.124 1.00 94.44 90 LYS A CA 1
ATOM 718 C C . LYS A 1 90 ? -4.178 1.991 11.170 1.00 94.44 90 LYS A C 1
ATOM 720 O O . LYS A 1 90 ? -5.155 1.247 11.238 1.00 94.44 90 LYS A O 1
ATOM 725 N N . VAL A 1 91 ? -3.149 1.790 10.353 1.00 94.44 91 VAL A N 1
ATOM 726 C CA . VAL A 1 91 ? -2.930 0.563 9.581 1.00 94.44 91 VAL A CA 1
ATOM 727 C C . VAL A 1 91 ? -1.560 0.007 9.954 1.00 94.44 91 VAL A C 1
ATOM 729 O O . VAL A 1 91 ? -0.581 0.749 10.011 1.00 94.44 91 VAL A O 1
ATOM 732 N N . GLU A 1 92 ? -1.497 -1.288 10.235 1.00 94.81 92 GLU A N 1
ATOM 733 C CA . GLU A 1 92 ? -0.258 -2.034 10.452 1.00 94.81 92 GLU A CA 1
ATOM 734 C C . GLU A 1 92 ? -0.170 -3.125 9.395 1.00 94.81 92 GLU A C 1
ATOM 736 O O . GLU A 1 92 ? -1.024 -4.007 9.351 1.00 94.81 92 GLU A O 1
ATOM 741 N N . GLU A 1 93 ? 0.848 -3.063 8.543 1.00 91.44 93 GLU A N 1
ATOM 742 C CA . GLU A 1 93 ? 1.030 -4.014 7.450 1.00 91.44 93 GLU A CA 1
ATOM 743 C C . GLU A 1 93 ? 2.158 -4.992 7.766 1.00 91.44 93 GLU A C 1
ATOM 745 O O . GLU A 1 93 ? 3.271 -4.605 8.124 1.00 91.44 93 GLU A O 1
ATOM 750 N N . MET A 1 94 ? 1.862 -6.274 7.598 1.00 92.38 94 MET A N 1
ATOM 751 C CA . MET A 1 94 ? 2.822 -7.366 7.624 1.00 92.38 94 MET A CA 1
ATOM 752 C C . MET A 1 94 ? 2.929 -7.907 6.205 1.00 92.38 94 MET A C 1
ATOM 754 O O . MET A 1 94 ? 1.937 -8.350 5.625 1.00 92.38 94 MET A O 1
ATOM 758 N N . LEU A 1 95 ? 4.130 -7.844 5.646 1.00 91.00 95 LEU A N 1
ATOM 759 C CA . LEU A 1 95 ? 4.426 -8.295 4.291 1.00 91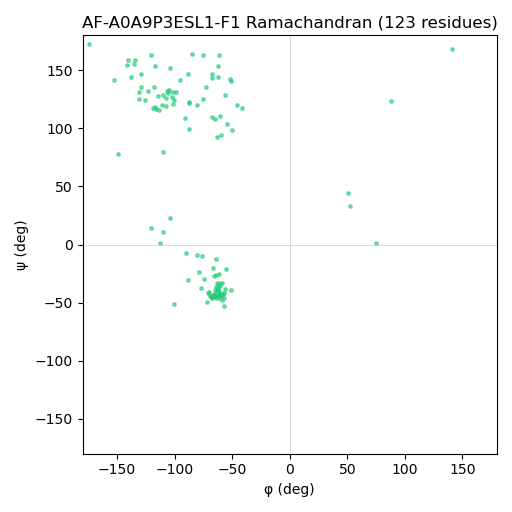.00 95 LEU A CA 1
ATOM 760 C C . LEU A 1 95 ? 5.163 -9.631 4.347 1.00 91.00 95 LEU A C 1
ATOM 762 O O . LEU A 1 95 ? 5.906 -9.882 5.301 1.00 91.00 95 LEU A O 1
ATOM 766 N N . ASP A 1 96 ? 5.020 -10.461 3.314 1.00 90.25 96 ASP A N 1
ATOM 767 C CA . ASP A 1 96 ? 5.862 -11.649 3.153 1.00 90.25 96 ASP A CA 1
ATOM 768 C C . ASP A 1 96 ? 7.337 -11.247 2.962 1.00 90.25 96 ASP A C 1
ATOM 770 O O . ASP A 1 96 ? 7.826 -10.961 1.865 1.00 90.25 96 ASP A O 1
ATOM 774 N N . THR A 1 97 ? 8.057 -11.199 4.083 1.00 88.62 97 THR A N 1
ATOM 775 C CA . THR A 1 97 ? 9.473 -10.828 4.111 1.00 88.62 97 THR A CA 1
ATOM 776 C C . THR A 1 97 ? 10.364 -11.840 3.401 1.00 88.62 97 THR A C 1
ATOM 778 O O . THR A 1 97 ? 11.401 -11.434 2.879 1.00 88.62 97 THR A O 1
ATOM 781 N N . ALA A 1 98 ? 9.976 -13.118 3.328 1.00 89.44 98 ALA A N 1
ATOM 782 C CA . ALA A 1 98 ? 10.752 -14.131 2.620 1.00 89.44 98 ALA A CA 1
ATOM 783 C C . ALA A 1 98 ? 10.694 -13.880 1.109 1.00 89.44 98 ALA A C 1
ATOM 785 O O . ALA A 1 98 ? 11.736 -13.856 0.450 1.00 89.44 98 ALA A O 1
ATOM 786 N N . PHE A 1 99 ? 9.502 -13.579 0.579 1.00 90.31 99 PHE A N 1
ATOM 787 C CA . PHE A 1 99 ? 9.362 -13.133 -0.807 1.00 90.31 99 PHE A CA 1
ATOM 788 C C . PHE A 1 99 ? 10.180 -11.861 -1.071 1.00 90.31 99 PHE A C 1
ATOM 790 O O . PHE A 1 99 ? 10.945 -11.804 -2.034 1.00 90.31 99 PHE A O 1
ATOM 797 N N . LEU A 1 100 ? 10.082 -10.847 -0.203 1.00 88.88 100 LEU A N 1
ATOM 798 C CA . LEU A 1 100 ? 10.818 -9.590 -0.388 1.00 88.88 100 LEU A CA 1
ATOM 799 C C . LEU A 1 100 ? 12.342 -9.770 -0.339 1.00 88.88 100 LEU A C 1
ATOM 801 O O . LEU A 1 100 ? 13.053 -9.064 -1.053 1.00 88.88 100 LEU A O 1
ATOM 805 N N . GLN A 1 101 ? 12.854 -10.704 0.464 1.00 90.25 101 GLN A N 1
ATOM 806 C CA . GLN A 1 101 ? 14.285 -11.017 0.523 1.00 90.25 101 GLN A CA 1
ATOM 807 C C . GLN A 1 101 ? 14.813 -11.607 -0.792 1.00 90.25 101 GLN A C 1
ATOM 809 O O . GLN A 1 101 ? 15.908 -11.234 -1.209 1.00 90.25 101 GLN A O 1
ATOM 814 N N . ASP A 1 102 ? 14.046 -12.470 -1.466 1.00 89.25 102 ASP A N 1
ATOM 815 C CA . ASP A 1 102 ? 14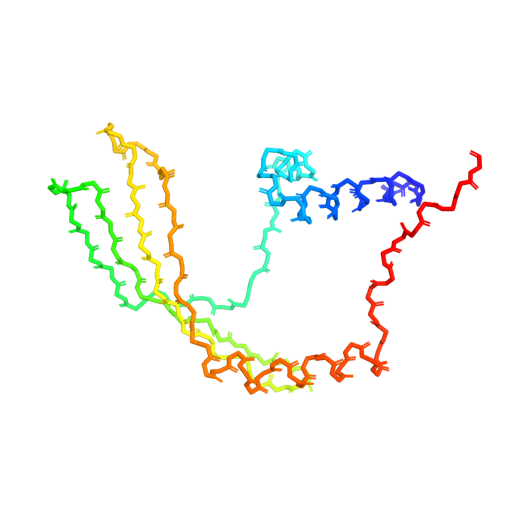.404 -13.014 -2.788 1.00 89.25 102 ASP A CA 1
ATOM 816 C C . ASP A 1 102 ? 14.171 -12.001 -3.924 1.00 89.25 102 ASP A C 1
ATOM 818 O O . ASP A 1 102 ? 14.958 -11.900 -4.870 1.00 89.25 102 ASP A O 1
ATOM 822 N N . PHE A 1 103 ? 13.104 -11.208 -3.824 1.00 88.50 103 PHE A N 1
ATOM 823 C CA . PHE A 1 103 ? 12.746 -10.216 -4.834 1.00 88.50 103 PHE A CA 1
ATOM 824 C C . PHE A 1 103 ? 13.721 -9.032 -4.867 1.00 88.50 103 PHE A C 1
ATOM 826 O O . PHE A 1 103 ? 14.093 -8.548 -5.942 1.00 88.50 103 PHE A O 1
ATOM 833 N N . ARG A 1 104 ? 14.154 -8.551 -3.695 1.00 87.31 104 ARG A N 1
ATOM 834 C CA . ARG A 1 104 ? 14.928 -7.311 -3.562 1.00 87.31 104 ARG A CA 1
ATOM 835 C C . ARG A 1 104 ? 16.236 -7.302 -4.373 1.00 87.31 104 ARG A C 1
ATOM 837 O O . ARG A 1 104 ? 16.440 -6.319 -5.084 1.00 87.31 104 ARG A O 1
ATOM 844 N N . PRO A 1 105 ? 17.088 -8.346 -4.370 1.00 91.12 105 PRO A N 1
ATOM 845 C CA . PRO A 1 105 ? 18.302 -8.365 -5.191 1.00 91.12 105 PRO A CA 1
ATOM 846 C C . PRO A 1 105 ? 18.028 -8.272 -6.700 1.00 91.12 105 PRO A C 1
ATOM 848 O O . PRO A 1 105 ? 18.780 -7.622 -7.426 1.00 91.12 105 PRO A O 1
ATOM 851 N N . LYS A 1 106 ? 16.936 -8.885 -7.185 1.00 88.81 106 LYS A N 1
ATOM 852 C CA . LYS A 1 106 ? 16.534 -8.839 -8.605 1.00 88.81 106 LYS A CA 1
ATOM 853 C C . LYS A 1 106 ? 16.133 -7.421 -9.007 1.00 88.81 106 LYS A C 1
ATOM 855 O O . LYS A 1 106 ? 16.560 -6.926 -10.049 1.00 88.81 106 LYS A O 1
ATOM 860 N N . TYR A 1 107 ? 15.374 -6.753 -8.139 1.00 86.12 107 TYR A N 1
ATOM 861 C CA . TYR A 1 107 ? 14.998 -5.353 -8.315 1.00 86.12 107 TYR A CA 1
ATOM 862 C C . TYR A 1 107 ? 16.211 -4.410 -8.271 1.00 86.12 107 TYR A C 1
ATOM 864 O O . TYR A 1 107 ? 16.364 -3.561 -9.147 1.00 86.12 107 TYR A O 1
ATOM 872 N N . GLU A 1 108 ? 17.114 -4.577 -7.300 1.00 86.88 108 GLU A N 1
ATOM 873 C CA . GLU A 1 108 ? 18.335 -3.765 -7.194 1.00 86.88 108 GLU A CA 1
ATOM 874 C C . GLU A 1 108 ? 19.231 -3.919 -8.426 1.00 86.88 108 GLU A C 1
ATOM 876 O O . GLU A 1 108 ? 19.737 -2.923 -8.945 1.00 86.88 108 GLU A O 1
ATOM 881 N N . LYS A 1 109 ? 19.371 -5.145 -8.944 1.00 86.81 109 LYS A N 1
ATOM 882 C CA . LYS A 1 109 ? 20.085 -5.399 -10.197 1.00 86.81 109 LYS A CA 1
ATOM 883 C C . LYS A 1 109 ? 19.433 -4.682 -11.382 1.00 86.81 109 LYS A C 1
ATOM 885 O O . LYS A 1 109 ? 20.133 -4.027 -12.146 1.00 86.81 109 LYS A O 1
ATOM 890 N N . TYR A 1 110 ? 18.107 -4.750 -11.509 1.00 84.44 110 TYR A N 1
ATOM 891 C CA . TYR A 1 110 ? 17.388 -4.039 -12.568 1.00 84.44 110 TYR A CA 1
ATOM 892 C C . TYR A 1 110 ? 17.625 -2.519 -12.502 1.00 84.44 110 TYR A C 1
ATOM 894 O O . TYR A 1 110 ? 17.904 -1.891 -13.521 1.00 84.44 110 TYR A O 1
ATOM 902 N N . LEU A 1 111 ? 17.594 -1.920 -11.306 1.00 83.62 111 LEU A N 1
ATOM 903 C CA . LEU A 1 111 ? 17.900 -0.493 -11.136 1.00 83.62 111 LEU A CA 1
ATOM 904 C C . LEU A 1 111 ? 19.348 -0.142 -11.502 1.00 83.62 111 LEU A C 1
ATOM 906 O O . LEU A 1 111 ? 19.596 0.935 -12.040 1.00 83.62 111 LEU A O 1
ATOM 910 N N . GLN A 1 112 ? 20.310 -1.018 -11.208 1.00 83.75 112 GLN A N 1
ATOM 911 C CA . GLN A 1 112 ? 21.705 -0.81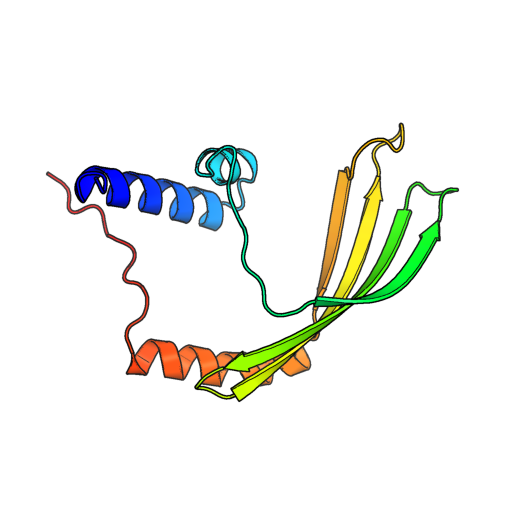1 -11.608 1.00 83.75 112 GLN A CA 1
ATOM 912 C C . GLN A 1 112 ? 21.861 -0.855 -13.133 1.00 83.75 112 GLN A C 1
ATOM 914 O O . GLN A 1 112 ? 22.516 0.018 -13.699 1.00 83.75 112 GLN A O 1
ATOM 919 N N . ASP A 1 113 ? 21.221 -1.826 -13.787 1.00 84.44 113 ASP A N 1
ATOM 920 C CA . ASP A 1 113 ? 21.352 -2.065 -15.228 1.00 84.44 113 ASP A CA 1
ATOM 921 C C . ASP A 1 113 ? 20.592 -1.019 -16.077 1.00 84.44 113 ASP A C 1
ATOM 923 O O . ASP A 1 113 ? 21.013 -0.701 -17.190 1.00 84.44 113 ASP A O 1
ATOM 927 N N . HIS A 1 114 ? 19.497 -0.449 -15.558 1.00 79.56 114 HIS A N 1
ATOM 928 C CA . HIS A 1 114 ? 18.618 0.477 -16.295 1.00 79.56 114 HIS A CA 1
ATOM 929 C C . HIS A 1 114 ? 18.626 1.922 -15.771 1.00 79.56 114 HIS A C 1
ATOM 931 O O . HIS A 1 114 ? 17.946 2.787 -16.327 1.00 79.56 114 HIS A O 1
ATOM 937 N N . GLY A 1 115 ? 19.428 2.198 -14.741 1.00 66.44 115 GLY A N 1
ATOM 938 C CA . GLY A 1 115 ? 19.504 3.491 -14.075 1.00 66.44 115 GLY A CA 1
ATOM 939 C C . GLY A 1 115 ? 18.484 3.617 -12.943 1.00 66.44 115 GLY A C 1
ATOM 940 O O . GLY A 1 115 ? 17.275 3.500 -13.130 1.00 66.44 115 GLY A O 1
ATOM 941 N N . CYS A 1 116 ? 18.980 3.907 -11.742 1.00 52.31 116 CYS A N 1
ATOM 942 C CA . CYS A 1 116 ? 18.139 4.321 -10.626 1.00 52.31 116 CYS A CA 1
ATOM 943 C C . CYS A 1 116 ? 17.556 5.710 -10.951 1.00 52.31 116 CYS A C 1
ATOM 945 O O . CYS A 1 116 ? 18.290 6.517 -11.535 1.00 52.31 116 CYS A O 1
ATOM 947 N N . PRO A 1 117 ? 16.301 6.046 -10.582 1.00 52.72 117 PRO A N 1
ATOM 948 C CA . PRO A 1 117 ? 15.823 7.419 -10.666 1.00 52.72 117 PRO A CA 1
ATOM 949 C C . PRO A 1 117 ? 16.797 8.305 -9.893 1.00 52.72 117 PRO A C 1
ATOM 951 O O . PRO A 1 117 ? 16.840 8.289 -8.662 1.00 52.72 117 PRO A O 1
ATOM 954 N N . VAL A 1 118 ? 17.645 9.037 -10.616 1.00 49.44 118 VAL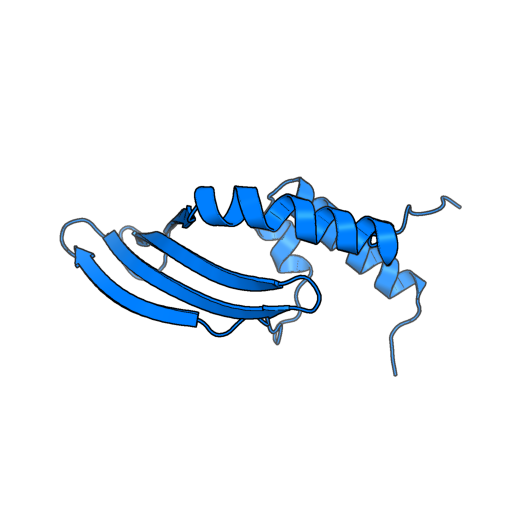 A N 1
ATOM 955 C CA . VAL A 1 118 ? 18.546 10.001 -10.003 1.00 49.44 118 VAL A CA 1
ATOM 956 C C . VAL A 1 118 ? 17.617 11.039 -9.406 1.00 49.44 118 VAL A C 1
ATOM 958 O O . VAL A 1 118 ? 16.957 11.771 -10.144 1.00 49.44 118 VAL A O 1
ATOM 961 N N . ALA A 1 119 ? 17.500 11.051 -8.074 1.00 45.41 119 ALA A N 1
ATOM 962 C CA . ALA A 1 119 ? 16.838 12.137 -7.373 1.00 45.41 119 ALA A CA 1
ATOM 963 C C . ALA A 1 119 ? 17.394 13.418 -7.986 1.00 45.41 119 ALA A C 1
ATOM 965 O O . ALA A 1 119 ? 18.616 13.581 -8.008 1.00 45.41 119 ALA A O 1
ATOM 966 N N . VAL A 1 120 ? 16.527 14.255 -8.564 1.00 44.62 120 VAL A N 1
ATOM 967 C CA . VAL A 1 120 ? 16.944 15.526 -9.151 1.00 44.62 120 VAL A CA 1
ATOM 968 C C . VAL A 1 120 ? 17.570 16.305 -8.006 1.00 44.62 120 VAL A C 1
ATOM 970 O O . VAL A 1 120 ? 16.876 16.898 -7.183 1.00 44.62 120 VAL A O 1
ATOM 973 N N . ALA A 1 121 ? 18.893 16.209 -7.879 1.00 37.88 121 ALA A N 1
ATOM 974 C CA . ALA A 1 121 ? 19.651 17.055 -6.997 1.00 37.88 121 ALA A CA 1
ATOM 975 C C . ALA A 1 121 ? 19.369 18.442 -7.542 1.00 37.88 121 ALA A C 1
ATOM 977 O O . ALA A 1 121 ? 19.739 18.732 -8.682 1.00 37.88 121 ALA A O 1
ATOM 978 N N . ALA A 1 122 ? 18.624 19.240 -6.776 1.00 38.97 122 ALA A N 1
ATOM 979 C CA . ALA A 1 122 ? 18.485 20.657 -7.032 1.00 38.97 122 ALA A CA 1
ATOM 980 C C . ALA A 1 122 ? 19.906 21.194 -7.195 1.00 38.97 122 ALA A C 1
ATOM 982 O O . ALA A 1 122 ? 20.642 21.350 -6.220 1.00 38.97 122 ALA A O 1
ATOM 983 N N . ARG A 1 123 ? 20.340 21.358 -8.446 1.00 34.78 123 ARG A N 1
ATOM 984 C CA . ARG A 1 123 ? 21.567 22.072 -8.736 1.00 34.78 123 ARG A CA 1
ATOM 985 C C . ARG A 1 123 ? 21.248 23.498 -8.350 1.00 34.78 123 ARG A C 1
ATOM 987 O O . ARG A 1 123 ? 20.386 24.121 -8.964 1.00 34.78 123 ARG A O 1
ATOM 994 N N . GLY A 1 124 ? 21.877 23.924 -7.262 1.00 43.09 124 GLY A N 1
ATOM 995 C CA . GLY A 1 124 ? 21.813 25.289 -6.793 1.00 43.09 124 GLY A CA 1
ATOM 996 C C . GLY A 1 124 ? 22.138 26.254 -7.924 1.00 43.09 124 GLY A C 1
ATOM 997 O O . GLY A 1 124 ? 23.021 26.002 -8.750 1.00 43.09 124 GLY A O 1
ATOM 998 N N . SER A 1 125 ? 21.395 27.346 -7.919 1.00 35.50 125 SER A N 1
ATOM 999 C CA . SER A 1 125 ? 21.720 28.613 -8.556 1.00 35.50 125 SER A CA 1
ATOM 1000 C C . SER A 1 125 ? 21.432 29.690 -7.531 1.00 35.50 125 SER A C 1
ATOM 1002 O O . SER A 1 125 ? 20.306 29.626 -6.982 1.00 35.50 125 SER A O 1
#

Secondary structure (DSSP, 8-state):
-PPPHHHHHHHHHHHHHHHHTT-HHHHHTTS-TT-----S-EEEEEEEEEGGGTEEEEEEEEEEEETTEEEEEEEEEEEEE-TTSSSEEEEEEEE-HHHHHHHHHHHHHHHHHH-----------

Sequence (125 aa):
MPAPAPIQAATLQRFILAWKKWNAQEWISTFSDDFEQVTLPLTIRHVIHDPGNNKAAIYAVSKGNLPWGDWNLEYSAFVTFTEDGEKVAKVEEMLDTAFLQDFRPKYEKYLQDHGCPVAVAARGS